Protein AF-A0A2A3XFA8-F1 (afdb_monomer)

Radius of gyration: 11.89 Å; Cα contacts (8 Å, |Δi|>4): 127; chains: 1; bounding box: 25×25×28 Å

pLDDT: mean 94.83, std 4.71, range [66.94, 98.12]

Structure (mmCIF, N/CA/C/O backbone):
data_AF-A0A2A3XFA8-F1
#
_entry.id   AF-A0A2A3XFA8-F1
#
loop_
_atom_site.group_PDB
_atom_site.id
_atom_site.type_symbol
_atom_site.label_atom_id
_atom_site.label_alt_id
_atom_site.label_comp_id
_atom_site.label_asym_id
_atom_site.label_entity_id
_atom_site.label_seq_id
_atom_site.pdbx_PDB_ins_code
_atom_site.Cartn_x
_atom_site.Cartn_y
_atom_site.Cartn_z
_atom_site.occupancy
_atom_site.B_iso_or_equiv
_atom_site.auth_seq_id
_atom_site.auth_comp_id
_atom_site.auth_asym_id
_atom_site.auth_atom_id
_atom_site.pdbx_PDB_model_num
ATOM 1 N N . MET A 1 1 ? 5.968 -1.718 12.863 1.00 85.69 1 MET A N 1
ATOM 2 C CA . MET A 1 1 ? 6.122 -0.240 12.835 1.00 85.69 1 MET A CA 1
ATOM 3 C C . MET A 1 1 ? 4.778 0.339 12.440 1.00 85.69 1 MET A C 1
ATOM 5 O O . MET A 1 1 ? 4.067 -0.350 11.727 1.00 85.69 1 MET A O 1
ATOM 9 N N . ALA A 1 2 ? 4.433 1.551 12.867 1.00 84.88 2 ALA A N 1
ATOM 10 C CA . ALA A 1 2 ? 3.225 2.227 12.409 1.00 84.88 2 ALA A CA 1
ATOM 11 C C . ALA A 1 2 ? 3.557 3.594 11.799 1.00 84.88 2 ALA A C 1
ATOM 13 O O . ALA A 1 2 ? 4.558 4.208 12.171 1.00 84.88 2 ALA A O 1
ATOM 14 N N . ALA A 1 3 ? 2.749 4.024 10.834 1.00 92.31 3 ALA A N 1
ATOM 15 C CA . ALA A 1 3 ? 2.830 5.335 10.196 1.00 92.31 3 ALA A CA 1
ATOM 16 C C . ALA A 1 3 ? 1.416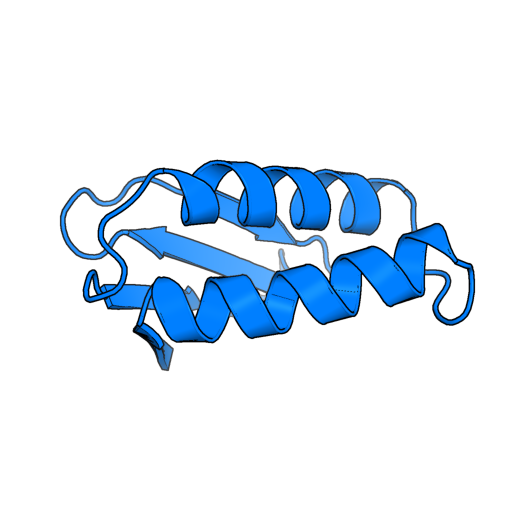 5.848 9.910 1.00 92.31 3 ALA A C 1
ATOM 18 O O . ALA A 1 3 ? 0.491 5.047 9.747 1.00 92.31 3 ALA A O 1
ATOM 19 N N . SER A 1 4 ? 1.247 7.166 9.810 1.00 96.56 4 SER A N 1
ATOM 20 C CA . SER A 1 4 ? -0.028 7.714 9.348 1.00 96.56 4 SER A CA 1
ATOM 21 C C . SER A 1 4 ? -0.246 7.397 7.865 1.00 96.56 4 SER A C 1
ATOM 23 O O . SER A 1 4 ? 0.696 7.347 7.063 1.00 96.56 4 SER A O 1
ATOM 25 N N . ALA A 1 5 ? -1.502 7.190 7.480 1.00 96.94 5 ALA A N 1
ATOM 26 C CA . ALA A 1 5 ? -1.890 6.946 6.099 1.00 96.94 5 ALA A CA 1
ATOM 27 C C . ALA A 1 5 ? -1.432 8.068 5.157 1.00 96.94 5 ALA A C 1
ATOM 29 O O . ALA A 1 5 ? -0.994 7.783 4.043 1.00 96.94 5 ALA A O 1
ATOM 30 N N . GLY A 1 6 ? -1.490 9.326 5.607 1.00 97.19 6 GLY A N 1
ATOM 31 C CA . GLY A 1 6 ? -1.066 10.496 4.840 1.00 97.19 6 GLY A CA 1
ATOM 32 C C . GLY A 1 6 ? 0.438 10.515 4.564 1.00 97.19 6 GLY A C 1
ATOM 33 O O . GLY A 1 6 ? 0.849 10.640 3.410 1.00 97.19 6 GLY A O 1
ATOM 34 N N . GLU A 1 7 ? 1.271 10.324 5.591 1.00 96.62 7 GLU A N 1
ATOM 35 C CA . GLU A 1 7 ? 2.732 10.261 5.421 1.00 96.62 7 GLU A CA 1
ATOM 36 C C . GLU A 1 7 ? 3.146 9.083 4.532 1.00 96.62 7 GLU A C 1
ATOM 38 O O . GLU A 1 7 ? 4.020 9.207 3.662 1.00 96.62 7 GLU A O 1
ATOM 43 N N . LEU A 1 8 ? 2.493 7.933 4.725 1.00 97.06 8 LEU A N 1
ATOM 44 C CA . LEU A 1 8 ? 2.753 6.747 3.924 1.00 97.06 8 LEU A CA 1
ATOM 45 C C . LEU A 1 8 ? 2.317 6.948 2.466 1.00 97.06 8 LEU A C 1
ATOM 47 O O . LEU A 1 8 ? 3.036 6.527 1.558 1.00 97.06 8 L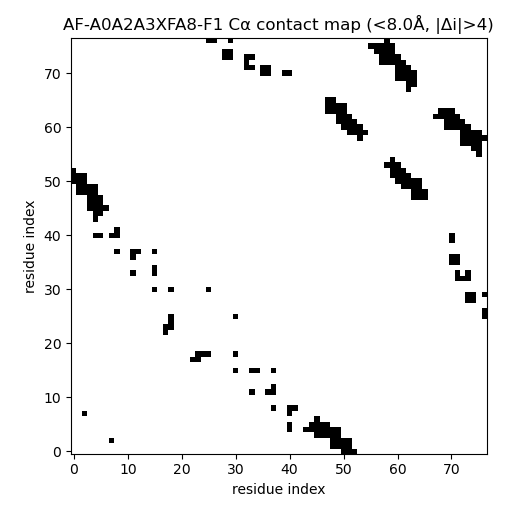EU A O 1
ATOM 51 N N . TYR A 1 9 ? 1.182 7.611 2.228 1.00 98.06 9 TYR A N 1
ATOM 52 C CA . TYR A 1 9 ? 0.692 7.923 0.887 1.00 98.06 9 TYR A CA 1
ATOM 53 C C . TYR A 1 9 ? 1.696 8.772 0.111 1.00 98.06 9 TYR A C 1
ATOM 55 O O . TYR A 1 9 ? 2.099 8.373 -0.983 1.00 98.06 9 TYR A O 1
ATOM 63 N N . GLU A 1 10 ? 2.156 9.886 0.683 1.00 97.88 10 GLU A N 1
ATOM 64 C CA . GLU A 1 10 ? 3.113 10.771 0.010 1.00 97.88 10 GLU A CA 1
ATOM 65 C C . GLU A 1 10 ? 4.441 10.052 -0.266 1.00 97.88 10 GLU A C 1
ATOM 67 O O . GLU A 1 10 ? 4.965 10.106 -1.382 1.00 97.88 10 GLU A O 1
ATOM 72 N N . THR A 1 11 ? 4.936 9.269 0.697 1.00 96.56 11 THR A N 1
ATOM 73 C CA . THR A 1 11 ? 6.162 8.475 0.521 1.00 96.56 11 THR A CA 1
ATOM 74 C C . THR A 1 11 ? 6.028 7.452 -0.611 1.00 96.56 11 THR A C 1
ATOM 76 O O . THR A 1 11 ? 6.905 7.339 -1.474 1.00 96.56 11 THR A O 1
ATOM 79 N N . MET A 1 12 ? 4.936 6.683 -0.627 1.00 96.44 12 MET A N 1
ATOM 80 C CA . MET A 1 12 ? 4.740 5.622 -1.620 1.00 96.44 12 MET A CA 1
ATOM 81 C C . MET A 1 12 ? 4.385 6.183 -2.998 1.00 96.44 12 MET A C 1
ATOM 83 O O . MET A 1 12 ? 4.763 5.585 -4.004 1.00 96.44 12 MET A O 1
ATOM 87 N N . LYS A 1 13 ? 3.742 7.352 -3.065 1.00 97.62 13 LYS A N 1
ATOM 88 C CA . LYS A 1 13 ? 3.481 8.082 -4.310 1.00 97.62 13 LYS A CA 1
ATOM 89 C C . LYS A 1 13 ? 4.780 8.523 -4.986 1.00 97.62 13 LYS A C 1
ATOM 91 O O . LYS A 1 13 ? 4.931 8.297 -6.184 1.00 97.62 13 LYS A O 1
ATOM 96 N N . VAL A 1 14 ? 5.742 9.062 -4.228 1.00 97.69 14 VAL A N 1
ATOM 97 C CA . VAL A 1 14 ? 7.082 9.387 -4.756 1.00 97.69 14 VAL A CA 1
ATOM 98 C C . VAL A 1 14 ? 7.776 8.129 -5.280 1.00 97.69 14 VAL A C 1
ATOM 100 O O . VAL A 1 14 ? 8.274 8.118 -6.405 1.00 97.69 14 VAL A O 1
ATOM 103 N N . ARG A 1 15 ? 7.758 7.035 -4.504 1.00 95.50 15 ARG A N 1
ATOM 104 C CA . ARG A 1 15 ? 8.351 5.757 -4.933 1.00 95.50 15 ARG A CA 1
ATOM 105 C C . ARG A 1 15 ? 7.715 5.226 -6.212 1.00 95.50 15 ARG A C 1
ATOM 107 O O . ARG A 1 15 ? 8.441 4.770 -7.089 1.00 95.50 15 ARG A O 1
ATOM 114 N N . LEU A 1 16 ? 6.391 5.286 -6.330 1.00 96.62 16 LEU A N 1
ATOM 115 C CA . LEU A 1 16 ? 5.685 4.863 -7.535 1.00 96.62 16 LEU A CA 1
ATOM 116 C C . LEU A 1 16 ? 6.106 5.702 -8.748 1.00 96.62 16 LEU A C 1
ATOM 118 O O . LEU A 1 16 ? 6.431 5.123 -9.779 1.00 96.62 16 LEU A O 1
ATOM 122 N N . GLY A 1 17 ? 6.194 7.030 -8.603 1.00 97.25 17 GLY A N 1
ATOM 123 C CA . GLY A 1 17 ? 6.678 7.917 -9.668 1.00 97.25 17 GLY A CA 1
ATOM 124 C C . GLY A 1 17 ? 8.068 7.515 -10.1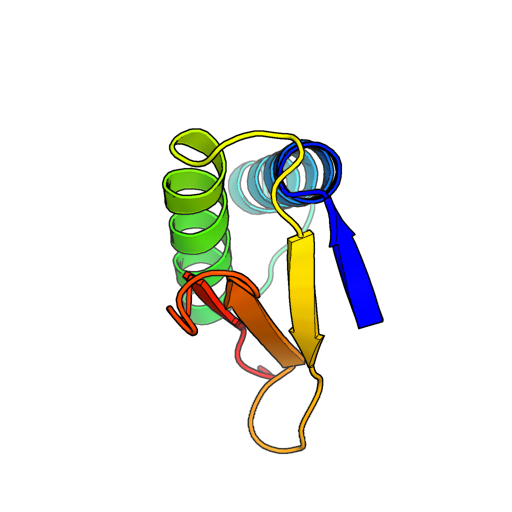69 1.00 97.25 17 GLY A C 1
ATOM 125 O O . GLY A 1 17 ? 8.256 7.279 -11.359 1.00 97.25 17 GLY A O 1
ATOM 126 N N . MET A 1 18 ? 9.014 7.278 -9.254 1.00 97.44 18 MET A N 1
ATOM 127 C CA . MET A 1 18 ? 10.361 6.805 -9.608 1.00 97.44 18 MET A CA 1
ATOM 128 C C . MET A 1 18 ? 10.363 5.442 -10.324 1.00 97.44 18 MET A C 1
ATOM 130 O O . MET A 1 18 ? 11.261 5.166 -11.120 1.00 97.44 18 MET A O 1
ATOM 134 N N . GLN A 1 19 ? 9.412 4.554 -10.019 1.00 95.75 19 GLN A N 1
ATOM 135 C CA . GLN A 1 19 ? 9.282 3.243 -10.671 1.00 95.75 19 GL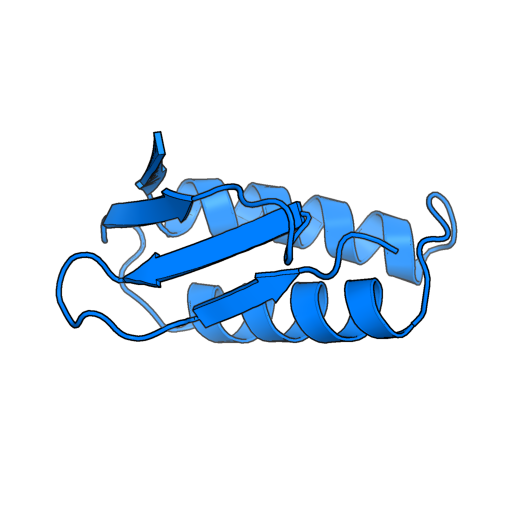N A CA 1
ATOM 136 C C . GLN A 1 19 ? 8.678 3.338 -12.078 1.00 95.75 19 GLN A C 1
ATOM 138 O O . GLN A 1 19 ? 9.015 2.526 -12.949 1.00 95.75 19 GLN A O 1
ATOM 143 N N . GLU A 1 20 ? 7.762 4.287 -12.281 1.00 93.69 20 GLU A N 1
ATOM 144 C CA . GLU A 1 20 ? 7.093 4.552 -13.559 1.00 93.69 20 GLU A CA 1
ATOM 145 C C . GLU A 1 20 ? 8.003 5.324 -14.522 1.00 93.69 20 GLU A C 1
ATOM 147 O O . GLU A 1 20 ? 8.037 5.006 -15.708 1.00 93.69 20 GLU A O 1
ATOM 152 N N . GLU A 1 21 ? 8.822 6.241 -14.005 1.00 96.50 21 GLU A N 1
ATOM 153 C CA . GLU A 1 21 ? 9.863 6.957 -14.758 1.00 96.50 21 GLU A CA 1
ATOM 154 C C . GLU A 1 21 ? 11.098 6.091 -15.061 1.00 96.50 21 GLU A C 1
ATOM 156 O O . GLU A 1 21 ? 11.970 6.484 -15.833 1.00 96.50 21 GLU A O 1
ATOM 161 N N . GLY A 1 22 ? 11.200 4.905 -14.451 1.00 94.44 22 GLY A N 1
ATOM 162 C CA . GLY A 1 22 ? 12.327 3.990 -14.640 1.00 94.44 22 GLY A CA 1
ATOM 163 C C . GLY A 1 22 ? 13.605 4.378 -13.887 1.00 94.44 22 GLY A C 1
ATOM 164 O O . GLY A 1 22 ? 14.626 3.719 -14.072 1.00 94.44 22 GLY A O 1
ATOM 165 N N . ILE A 1 23 ? 13.556 5.386 -13.004 1.00 96.38 23 ILE A N 1
ATOM 166 C CA . ILE A 1 23 ? 14.658 5.745 -12.088 1.00 96.38 23 ILE A CA 1
ATOM 167 C C . ILE A 1 23 ? 14.980 4.565 -11.165 1.00 96.38 23 ILE A C 1
ATOM 169 O O . ILE A 1 23 ? 16.139 4.262 -10.887 1.00 96.38 23 ILE A O 1
ATOM 173 N N . THR A 1 24 ? 13.936 3.871 -10.711 1.00 94.31 24 THR A N 1
ATOM 174 C CA . THR A 1 24 ? 14.058 2.568 -10.056 1.00 94.31 24 THR A CA 1
ATOM 175 C C . THR A 1 24 ? 13.376 1.511 -10.906 1.00 94.31 24 THR A C 1
ATOM 177 O O . THR A 1 24 ? 12.350 1.769 -11.537 1.00 94.31 24 THR A O 1
ATOM 180 N N . ASN A 1 25 ? 13.925 0.297 -10.914 1.00 92.44 25 ASN A N 1
ATOM 181 C CA . ASN A 1 25 ? 13.381 -0.783 -11.728 1.00 92.44 25 ASN A CA 1
ATOM 182 C C . ASN A 1 25 ? 13.152 -2.074 -10.928 1.00 92.44 25 ASN A C 1
ATOM 184 O O . ASN A 1 25 ? 13.820 -3.078 -11.176 1.00 92.44 25 ASN A O 1
ATOM 188 N N . PRO A 1 26 ? 12.226 -2.065 -9.951 1.00 92.38 26 PRO A N 1
ATOM 189 C CA . PRO A 1 26 ? 11.828 -3.291 -9.275 1.00 92.38 26 PRO A CA 1
ATOM 190 C C . PRO A 1 26 ? 11.003 -4.182 -10.215 1.00 92.38 26 PRO A C 1
ATOM 192 O O . PRO A 1 26 ? 10.522 -3.734 -11.262 1.00 92.38 26 PRO A O 1
ATOM 195 N N . ARG A 1 27 ? 10.799 -5.448 -9.840 1.00 92.69 27 ARG A N 1
ATOM 196 C CA . ARG A 1 27 ? 9.976 -6.372 -10.630 1.00 92.69 27 ARG A CA 1
ATOM 197 C C . ARG A 1 27 ? 8.530 -5.885 -10.741 1.00 92.69 27 ARG A C 1
ATOM 199 O O . ARG A 1 27 ? 8.020 -5.152 -9.891 1.00 92.69 27 ARG A O 1
ATOM 206 N N . SER A 1 28 ? 7.837 -6.349 -11.779 1.00 93.19 28 SER A N 1
ATOM 207 C CA . SER A 1 28 ? 6.448 -5.968 -12.063 1.00 93.19 28 SER A CA 1
ATOM 208 C C . SER A 1 28 ? 5.508 -6.201 -10.878 1.00 93.19 28 SER A C 1
ATOM 210 O O . SER A 1 28 ? 4.633 -5.377 -10.637 1.00 93.19 28 SER A O 1
ATOM 212 N N . ALA A 1 29 ? 5.717 -7.271 -10.103 1.00 93.94 29 ALA A N 1
ATOM 213 C CA . ALA A 1 29 ? 4.908 -7.571 -8.922 1.00 93.94 29 ALA A CA 1
ATOM 214 C C . ALA A 1 29 ? 5.010 -6.471 -7.848 1.00 93.94 29 ALA A C 1
ATOM 216 O O . ALA A 1 29 ? 3.992 -6.024 -7.324 1.00 93.94 29 ALA A O 1
ATOM 217 N N . VAL A 1 30 ? 6.218 -5.957 -7.589 1.00 94.69 30 VAL A N 1
ATOM 218 C CA . VAL A 1 30 ? 6.441 -4.834 -6.666 1.00 94.69 30 VAL A CA 1
ATOM 219 C C . VAL A 1 30 ? 5.788 -3.553 -7.189 1.00 94.69 30 VAL A C 1
ATOM 221 O O . VAL A 1 30 ? 5.154 -2.840 -6.411 1.00 94.69 30 VAL A O 1
ATOM 224 N N . LYS A 1 31 ? 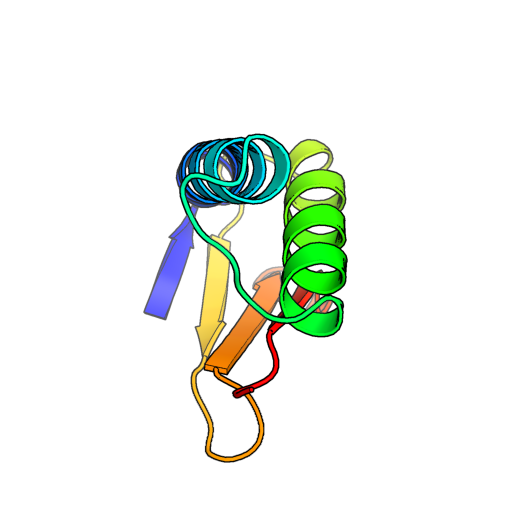5.883 -3.269 -8.498 1.00 95.38 31 LYS A N 1
ATOM 225 C CA . LYS A 1 31 ? 5.222 -2.099 -9.112 1.00 95.38 31 LYS A CA 1
ATOM 226 C C . LYS A 1 31 ? 3.700 -2.168 -8.961 1.00 95.38 31 LYS A C 1
ATOM 228 O O . LYS A 1 31 ? 3.074 -1.182 -8.578 1.00 95.38 31 LYS A O 1
ATOM 233 N N . ILE A 1 32 ? 3.109 -3.338 -9.217 1.0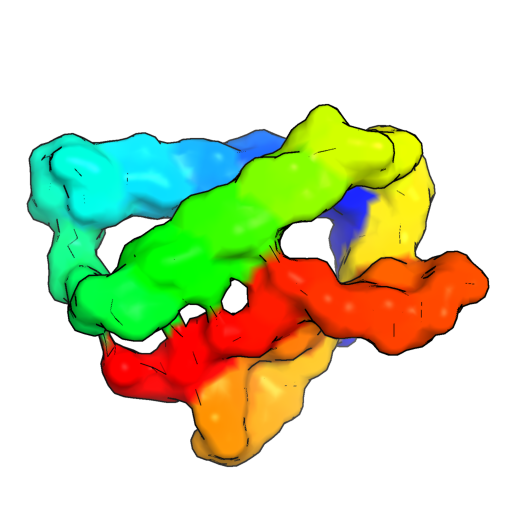0 96.06 32 ILE A N 1
ATOM 234 C CA . ILE A 1 32 ? 1.666 -3.580 -9.062 1.00 96.06 32 ILE A CA 1
ATOM 235 C C . ILE A 1 32 ? 1.250 -3.366 -7.605 1.00 96.06 32 ILE A C 1
ATOM 237 O O . ILE A 1 32 ? 0.359 -2.560 -7.346 1.00 96.06 32 ILE A O 1
ATOM 241 N N . ALA A 1 33 ? 1.939 -4.004 -6.658 1.00 96.56 33 ALA A N 1
ATOM 242 C CA . ALA A 1 33 ? 1.609 -3.895 -5.241 1.00 96.56 33 ALA A CA 1
ATOM 243 C C . ALA A 1 33 ? 1.803 -2.461 -4.702 1.00 96.56 33 ALA A C 1
ATOM 245 O O . ALA A 1 33 ? 0.984 -1.971 -3.926 1.00 96.56 33 ALA A O 1
ATOM 246 N N . THR A 1 34 ? 2.830 -1.740 -5.173 1.00 96.75 34 THR A N 1
ATOM 247 C CA . THR A 1 34 ? 3.041 -0.317 -4.841 1.00 96.75 34 THR A CA 1
ATOM 248 C C . THR A 1 34 ? 1.897 0.548 -5.379 1.00 96.75 34 THR A C 1
ATOM 250 O O . THR A 1 34 ? 1.367 1.389 -4.653 1.00 96.75 34 THR A O 1
ATOM 253 N N . ARG A 1 35 ? 1.461 0.323 -6.626 1.00 97.56 35 ARG A N 1
ATOM 254 C CA . ARG A 1 35 ? 0.333 1.049 -7.231 1.00 97.56 35 ARG A CA 1
ATOM 255 C C . ARG A 1 35 ? -0.978 0.790 -6.491 1.00 97.56 35 ARG A C 1
ATOM 257 O O . ARG A 1 35 ? -1.747 1.724 -6.261 1.00 97.56 35 ARG A O 1
ATOM 264 N N . GLU A 1 36 ? -1.237 -0.458 -6.112 1.00 97.62 36 GLU A N 1
ATOM 265 C CA . GLU A 1 36 ? -2.416 -0.818 -5.321 1.00 97.62 36 GLU A CA 1
ATOM 266 C C . GLU A 1 36 ? -2.412 -0.144 -3.952 1.00 97.62 36 GLU A C 1
ATOM 268 O O . GLU A 1 36 ? -3.433 0.422 -3.554 1.00 97.62 36 GLU A O 1
ATOM 273 N N . LEU A 1 37 ? -1.262 -0.134 -3.272 1.00 97.81 37 LEU A N 1
ATOM 274 C CA . LEU A 1 37 ? -1.113 0.539 -1.989 1.00 97.81 37 LEU A CA 1
ATOM 275 C C . LEU A 1 37 ? -1.431 2.032 -2.100 1.00 97.81 37 LEU A C 1
ATOM 277 O O . LEU A 1 37 ? -2.288 2.522 -1.370 1.00 97.81 37 LEU A O 1
ATOM 281 N N . VAL A 1 38 ? -0.804 2.741 -3.046 1.00 98.12 38 VAL A N 1
ATOM 282 C CA . VAL A 1 38 ? -1.036 4.180 -3.272 1.00 98.12 38 VAL A CA 1
ATOM 283 C C . VAL A 1 38 ? -2.517 4.457 -3.549 1.00 98.12 38 VAL A C 1
ATOM 285 O O . VAL A 1 38 ? -3.098 5.365 -2.958 1.00 98.12 38 VAL A O 1
ATOM 288 N N . LYS A 1 39 ? -3.161 3.633 -4.386 1.00 98.00 39 LYS A N 1
ATOM 289 C CA . LYS A 1 39 ? -4.589 3.764 -4.717 1.00 98.00 39 LYS A CA 1
ATOM 290 C C . LYS A 1 39 ? -5.514 3.563 -3.514 1.00 98.00 39 LYS A C 1
ATOM 292 O O . LYS A 1 39 ? -6.589 4.161 -3.479 1.00 9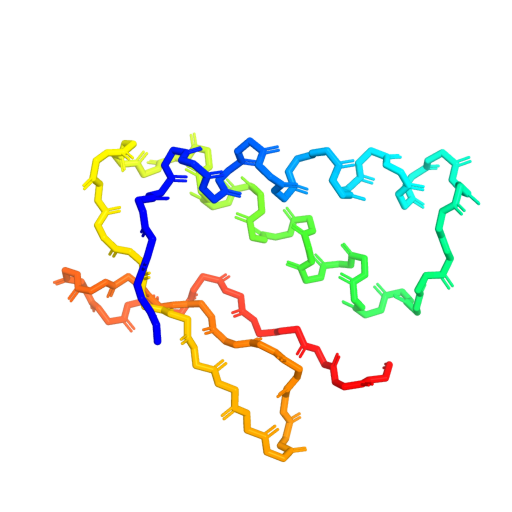8.00 39 LYS A O 1
ATOM 297 N N . LYS A 1 40 ? -5.173 2.674 -2.577 1.00 97.88 40 LYS A N 1
ATOM 298 C CA . LYS A 1 40 ? -5.988 2.462 -1.372 1.00 97.88 40 LYS A CA 1
ATOM 299 C C . LYS A 1 40 ? -5.724 3.538 -0.321 1.00 97.88 40 LYS A C 1
ATOM 301 O O . LYS A 1 40 ? -6.680 4.062 0.239 1.00 97.88 40 LYS A O 1
ATOM 306 N N . LEU A 1 41 ? -4.461 3.918 -0.121 1.00 97.62 41 LEU A N 1
ATOM 307 C CA . LEU A 1 41 ? -4.077 5.001 0.788 1.00 97.62 41 LEU A CA 1
ATOM 308 C C . LEU A 1 41 ? -4.726 6.339 0.402 1.00 97.62 41 LEU A C 1
ATOM 310 O O . LEU A 1 41 ? -5.123 7.098 1.275 1.00 97.62 41 LEU A O 1
ATOM 314 N N . SER A 1 42 ? -4.939 6.601 -0.893 1.00 97.25 42 SER A N 1
ATOM 315 C CA . SER A 1 42 ? -5.610 7.826 -1.355 1.00 97.25 42 SER A CA 1
ATOM 316 C C . SER A 1 42 ? -7.103 7.918 -0.995 1.00 97.25 42 SER A C 1
ATOM 318 O O . SER A 1 42 ? -7.753 8.893 -1.369 1.00 97.25 42 SER A O 1
ATOM 320 N N . LYS A 1 43 ? -7.689 6.873 -0.398 1.00 96.81 43 LYS A N 1
ATOM 321 C CA . LYS A 1 43 ? -9.129 6.774 -0.103 1.00 96.81 43 LYS A CA 1
ATOM 322 C C . LYS A 1 43 ? -9.444 6.672 1.385 1.00 96.81 43 LYS A C 1
ATOM 324 O O . LYS A 1 43 ? -10.620 6.643 1.737 1.00 96.81 43 LYS A O 1
ATOM 329 N N . ILE A 1 44 ? -8.425 6.553 2.225 1.00 95.50 44 ILE A N 1
ATOM 330 C CA . ILE A 1 44 ? -8.581 6.435 3.674 1.00 95.50 44 ILE A CA 1
ATOM 331 C C . ILE A 1 44 ? -8.260 7.771 4.345 1.00 95.50 44 ILE A C 1
ATOM 333 O O . ILE A 1 44 ? -7.672 8.657 3.722 1.00 95.50 44 ILE A O 1
ATOM 337 N N . ASP A 1 45 ? -8.679 7.927 5.600 1.00 96.56 45 ASP A N 1
ATOM 338 C CA . ASP A 1 45 ? -8.381 9.129 6.380 1.00 96.56 45 ASP A CA 1
ATOM 339 C C . ASP A 1 45 ? -6.864 9.277 6.552 1.00 96.56 45 ASP A C 1
ATOM 341 O O . ASP A 1 45 ? -6.181 8.314 6.895 1.00 96.56 45 ASP A O 1
ATOM 345 N N . SER A 1 46 ? -6.326 10.475 6.316 1.00 96.75 46 SER A N 1
ATOM 346 C CA . SER A 1 46 ? -4.879 10.717 6.349 1.00 96.75 46 SER A CA 1
ATOM 347 C C . SER A 1 46 ? -4.252 10.499 7.727 1.00 96.75 46 SER A C 1
ATOM 349 O O . SER A 1 46 ? -3.052 10.244 7.808 1.00 96.75 46 SER A O 1
ATOM 351 N N . ASN A 1 47 ? -5.039 10.603 8.798 1.00 97.00 47 ASN A N 1
ATOM 352 C CA . ASN A 1 47 ? -4.591 10.386 10.170 1.00 97.00 47 ASN A CA 1
ATOM 353 C C . ASN A 1 47 ? -4.786 8.934 10.623 1.00 97.00 47 ASN A C 1
ATOM 355 O O . ASN A 1 47 ? -4.410 8.601 11.746 1.00 97.00 47 ASN A O 1
ATOM 359 N N . GLU A 1 48 ? -5.376 8.071 9.788 1.00 96.69 48 GLU A N 1
ATOM 360 C CA . GLU A 1 48 ? -5.523 6.658 10.118 1.00 96.69 48 GLU A CA 1
ATOM 361 C C . GLU A 1 48 ? -4.147 6.000 10.258 1.00 96.69 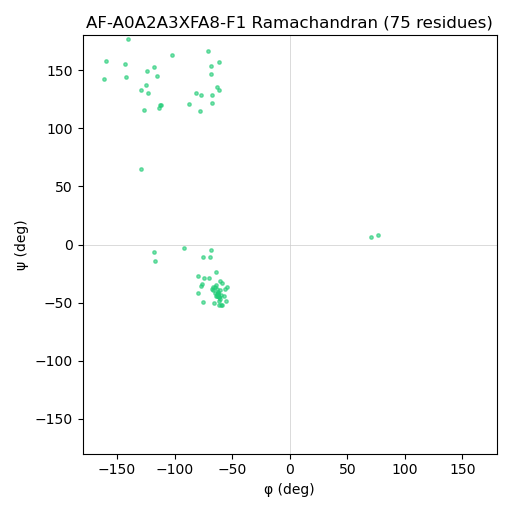48 GLU A C 1
ATOM 363 O O . GLU A 1 48 ? -3.245 6.212 9.445 1.00 96.69 48 GLU A O 1
ATOM 368 N N . GLU A 1 49 ? -3.986 5.190 11.300 1.00 97.75 49 GLU A N 1
ATOM 369 C CA . GLU A 1 49 ? -2.745 4.475 11.559 1.00 97.75 49 GLU A CA 1
ATOM 370 C C . GLU A 1 49 ? -2.655 3.207 10.699 1.00 97.75 49 GLU A C 1
ATOM 372 O O . GLU A 1 49 ? -3.578 2.384 10.650 1.00 97.75 49 GLU A O 1
ATOM 377 N N . ILE A 1 50 ? -1.517 3.046 10.027 1.00 98.06 50 ILE A N 1
ATOM 378 C CA . ILE A 1 50 ? -1.198 1.888 9.197 1.00 98.06 50 ILE A CA 1
ATOM 379 C C . ILE A 1 50 ? -0.058 1.116 9.842 1.00 98.06 50 ILE A C 1
ATOM 381 O O . ILE A 1 50 ? 1.056 1.622 9.991 1.00 98.06 50 ILE A O 1
ATOM 385 N N . GLU A 1 51 ? -0.325 -0.143 10.168 1.00 97.81 51 GLU A N 1
ATOM 386 C CA . GLU A 1 51 ? 0.694 -1.074 10.610 1.00 97.81 51 GLU A CA 1
ATOM 387 C C . GLU A 1 51 ? 1.499 -1.578 9.409 1.00 97.81 51 GLU A C 1
ATOM 389 O O . GLU A 1 51 ? 0.961 -2.061 8.409 1.00 97.81 51 GLU A O 1
ATOM 394 N N . VAL A 1 52 ? 2.818 -1.480 9.534 1.00 96.50 52 VAL A N 1
ATOM 395 C CA . VAL A 1 52 ? 3.805 -2.005 8.597 1.00 96.50 52 VAL A CA 1
ATOM 396 C C . VAL A 1 52 ? 4.577 -3.124 9.283 1.00 96.50 52 VAL A C 1
ATOM 398 O O . VAL A 1 52 ? 5.288 -2.905 10.277 1.00 96.50 52 VAL A O 1
ATOM 401 N N . SER A 1 53 ? 4.449 -4.326 8.728 1.00 95.06 53 SER A N 1
ATOM 402 C CA . SER A 1 53 ? 5.149 -5.528 9.179 1.00 95.06 53 SER A CA 1
ATOM 403 C C . SER A 1 53 ? 6.067 -6.075 8.087 1.00 95.06 53 SER A C 1
ATOM 405 O O . SER A 1 53 ? 5.846 -5.870 6.894 1.00 95.06 53 SER A O 1
ATOM 407 N N . PHE A 1 54 ? 7.123 -6.759 8.517 1.00 93.12 54 PHE A N 1
ATOM 408 C CA . PHE A 1 54 ? 8.161 -7.330 7.665 1.00 93.12 54 PHE A CA 1
ATOM 409 C C . PHE A 1 54 ? 8.254 -8.820 7.982 1.00 93.12 54 PHE A C 1
ATOM 411 O O . PHE A 1 54 ? 8.216 -9.197 9.154 1.00 93.12 54 PHE A O 1
ATOM 418 N N . SER A 1 55 ? 8.372 -9.669 6.965 1.00 89.38 55 SER A N 1
ATOM 419 C CA . SER A 1 55 ? 8.455 -11.119 7.158 1.00 89.38 55 SER A CA 1
ATOM 420 C C . SER A 1 55 ? 9.460 -11.747 6.196 1.00 89.38 55 SER A C 1
ATOM 422 O O . SER A 1 55 ? 10.048 -11.055 5.363 1.00 89.38 55 SER A O 1
ATOM 424 N N . GLU A 1 56 ? 9.690 -13.057 6.309 1.00 85.69 56 GLU A N 1
ATOM 425 C CA . GLU A 1 56 ? 10.457 -13.788 5.294 1.00 85.69 56 GLU A CA 1
ATOM 426 C C . GLU A 1 56 ? 9.697 -13.941 3.973 1.00 85.69 56 GLU A C 1
ATOM 428 O O . GLU A 1 56 ? 10.322 -13.970 2.916 1.00 85.69 56 GLU A O 1
ATOM 433 N N . ALA A 1 57 ? 8.363 -13.973 4.023 1.00 82.56 57 ALA A N 1
ATOM 434 C CA . ALA A 1 57 ? 7.505 -14.143 2.853 1.00 82.56 57 ALA A CA 1
ATOM 435 C C . ALA A 1 57 ? 7.306 -12.843 2.052 1.00 82.56 57 ALA A C 1
ATOM 437 O O . ALA A 1 57 ? 7.078 -12.887 0.844 1.00 82.56 57 ALA A O 1
ATOM 438 N N . SER A 1 58 ? 7.408 -11.681 2.702 1.00 88.69 58 SER A N 1
ATOM 439 C CA . SER A 1 58 ? 7.153 -10.377 2.084 1.00 88.69 58 SER A CA 1
ATOM 440 C C . SER A 1 58 ? 8.113 -9.295 2.560 1.00 88.69 58 SER A C 1
ATOM 442 O O . SER A 1 58 ? 8.530 -9.250 3.718 1.00 88.69 58 SER A O 1
ATOM 444 N N . ALA A 1 59 ? 8.469 -8.399 1.638 1.00 92.62 59 ALA A N 1
ATOM 445 C CA . ALA A 1 59 ? 9.311 -7.247 1.933 1.00 92.62 59 ALA A CA 1
ATOM 446 C C . ALA A 1 59 ? 8.596 -6.271 2.859 1.00 92.62 59 ALA A C 1
ATOM 448 O O . ALA A 1 59 ? 9.248 -5.670 3.697 1.00 92.62 59 ALA A O 1
ATOM 449 N N . ALA A 1 60 ? 7.284 -6.100 2.705 1.00 95.06 60 ALA A N 1
ATOM 450 C CA . ALA A 1 60 ? 6.468 -5.304 3.610 1.00 95.06 60 ALA A CA 1
ATOM 451 C C . ALA A 1 60 ? 4.992 -5.671 3.452 1.00 95.06 60 ALA A C 1
ATOM 453 O O . ALA A 1 60 ? 4.517 -5.867 2.334 1.00 95.06 60 ALA A O 1
ATOM 454 N N . LYS A 1 61 ? 4.251 -5.688 4.556 1.00 96.81 61 LYS A N 1
ATOM 455 C CA . LYS A 1 61 ? 2.796 -5.826 4.574 1.00 96.81 61 LYS A CA 1
ATOM 456 C C . LYS A 1 61 ? 2.182 -4.636 5.298 1.00 96.81 61 LYS A C 1
ATOM 458 O O . LYS A 1 61 ? 2.610 -4.304 6.402 1.00 96.81 61 LYS A O 1
ATOM 463 N N . TYR A 1 62 ? 1.186 -4.023 4.664 1.00 97.31 62 TYR A N 1
ATOM 464 C CA . TYR A 1 62 ? 0.521 -2.805 5.122 1.00 97.31 62 TYR A CA 1
ATOM 465 C C . TYR A 1 62 ? -0.911 -3.125 5.533 1.00 97.31 62 TYR A C 1
ATOM 467 O O . TYR A 1 62 ? -1.694 -3.598 4.704 1.00 97.31 62 TYR A O 1
ATOM 475 N N . VAL A 1 63 ? -1.254 -2.875 6.793 1.00 97.75 63 VAL A N 1
ATOM 476 C CA . VAL A 1 63 ? -2.549 -3.235 7.379 1.00 97.75 63 VAL A CA 1
ATOM 477 C C . VAL A 1 63 ? -3.160 -2.019 8.061 1.00 97.75 63 VAL A C 1
ATOM 479 O O . VAL A 1 63 ? -2.488 -1.319 8.813 1.00 97.75 63 VAL A O 1
ATOM 482 N N . ARG A 1 64 ? -4.441 -1.759 7.805 1.00 97.38 64 ARG A N 1
ATOM 483 C CA . ARG A 1 64 ? -5.201 -0.736 8.530 1.00 97.38 64 ARG A CA 1
ATOM 484 C C . ARG A 1 64 ? -5.370 -1.174 9.978 1.00 97.38 64 ARG A C 1
ATOM 486 O O . ARG A 1 64 ? -5.970 -2.222 10.217 1.00 97.38 64 ARG A O 1
ATOM 493 N N . VAL A 1 65 ? -4.902 -0.374 10.934 1.00 96.25 65 VAL A N 1
ATOM 494 C CA . VAL A 1 65 ? -5.028 -0.714 12.362 1.00 96.25 65 VAL A CA 1
ATOM 495 C C . VAL A 1 65 ? -6.498 -0.776 12.777 1.00 96.25 65 VAL A C 1
ATOM 497 O O . VAL A 1 65 ? -6.898 -1.666 13.522 1.00 96.25 65 VAL A O 1
ATOM 500 N N . LEU A 1 66 ? -7.325 0.126 12.241 1.00 95.44 66 LEU A N 1
ATOM 501 C CA . LEU A 1 66 ? -8.734 0.234 12.612 1.00 95.44 66 LEU A CA 1
ATOM 502 C C . LEU A 1 66 ? -9.574 -0.977 12.175 1.00 95.44 66 LEU A C 1
ATOM 504 O O . LEU A 1 66 ? -10.495 -1.373 12.886 1.00 95.44 66 LEU A O 1
ATOM 508 N N . THR A 1 67 ? -9.300 -1.536 10.993 1.00 96.12 67 THR A N 1
ATOM 509 C CA . THR A 1 67 ? -10.167 -2.551 10.364 1.00 96.12 67 THR A CA 1
ATOM 510 C C . THR A 1 67 ? -9.506 -3.914 10.184 1.00 96.12 67 THR A C 1
ATOM 512 O O . THR A 1 67 ? -10.197 -4.883 9.877 1.00 96.12 67 THR A O 1
ATOM 515 N N . GLY A 1 68 ? -8.181 -4.005 10.323 1.00 96.12 68 GLY A N 1
ATOM 516 C CA . GLY A 1 68 ? -7.406 -5.197 9.974 1.00 96.12 68 GLY A CA 1
ATOM 517 C C . GLY A 1 68 ? -7.306 -5.458 8.465 1.00 96.12 68 GLY A C 1
ATOM 518 O O . GLY A 1 68 ? -6.789 -6.496 8.051 1.00 96.12 68 GLY A O 1
ATOM 519 N N . GLU A 1 69 ? -7.797 -4.548 7.618 1.00 96.75 69 GLU A N 1
ATOM 520 C CA . GLU A 1 69 ? -7.737 -4.693 6.164 1.00 96.75 69 GLU A CA 1
ATOM 521 C C . GLU A 1 69 ? -6.288 -4.614 5.671 1.00 96.75 69 GLU A C 1
ATOM 523 O O . GLU A 1 69 ? -5.569 -3.649 5.941 1.00 96.75 69 GLU A O 1
ATOM 528 N N . VAL A 1 70 ? -5.875 -5.601 4.874 1.00 97.06 70 VAL A N 1
ATOM 529 C CA . VAL A 1 70 ? -4.580 -5.572 4.191 1.00 97.06 70 VAL A CA 1
ATOM 530 C C . VAL A 1 70 ? -4.670 -4.660 2.967 1.00 97.06 70 VAL A C 1
ATOM 532 O O . VAL A 1 70 ? -5.367 -4.942 1.985 1.00 97.06 70 VAL A O 1
ATOM 535 N N . LEU A 1 71 ? -3.922 -3.562 3.005 1.00 97.25 71 LEU A N 1
ATOM 536 C CA . LEU A 1 71 ? -3.846 -2.610 1.906 1.00 97.25 71 LEU A CA 1
ATOM 537 C C . LEU A 1 71 ? -2.989 -3.160 0.767 1.00 97.25 71 LEU A C 1
ATOM 539 O O . LEU A 1 71 ? -3.438 -3.183 -0.378 1.00 97.25 71 LEU A O 1
ATOM 543 N N . ALA A 1 72 ? -1.794 -3.652 1.077 1.00 97.12 72 ALA A N 1
ATOM 544 C CA . ALA A 1 72 ? -0.924 -4.304 0.109 1.00 97.12 72 ALA A CA 1
ATOM 545 C C . ALA A 1 72 ? 0.106 -5.193 0.808 1.00 97.12 72 ALA A C 1
ATOM 547 O O . ALA A 1 72 ? 0.455 -4.972 1.971 1.00 97.12 72 ALA A O 1
ATOM 548 N N . GLU A 1 73 ? 0.632 -6.153 0.055 1.00 96.69 73 GLU A N 1
ATOM 549 C CA . GLU A 1 73 ? 1.783 -6.959 0.439 1.00 96.69 73 GLU A CA 1
ATOM 550 C C . GLU A 1 73 ? 2.832 -6.875 -0.673 1.00 96.69 73 GLU A C 1
ATOM 552 O O . GLU A 1 73 ? 2.585 -7.254 -1.817 1.00 96.69 73 GLU A O 1
ATOM 557 N N . ILE A 1 74 ? 3.988 -6.301 -0.348 1.00 94.69 74 ILE A N 1
ATOM 558 C CA . ILE A 1 74 ? 5.097 -6.114 -1.277 1.00 94.69 74 ILE A CA 1
ATOM 559 C C . ILE A 1 74 ? 5.955 -7.382 -1.241 1.00 94.69 74 ILE A C 1
ATOM 561 O O . ILE A 1 74 ? 6.473 -7.724 -0.172 1.00 94.69 74 ILE A O 1
ATOM 565 N N . PRO A 1 75 ? 6.135 -8.085 -2.370 1.00 92.50 75 PRO A N 1
ATOM 566 C CA . PRO A 1 75 ? 6.965 -9.284 -2.411 1.00 92.50 75 PRO A CA 1
ATOM 567 C C . PRO A 1 75 ? 8.447 -8.943 -2.205 1.00 92.50 75 PRO A C 1
ATOM 569 O O . PRO A 1 75 ? 8.883 -7.830 -2.504 1.00 92.50 75 PRO A O 1
ATOM 572 N N . ARG A 1 76 ? 9.228 -9.905 -1.690 1.00 82.88 76 ARG A N 1
ATOM 573 C CA . ARG A 1 76 ? 10.683 -9.749 -1.480 1.00 82.88 76 ARG A CA 1
ATOM 574 C C . ARG A 1 76 ? 11.505 -9.693 -2.765 1.00 82.88 76 ARG A C 1
ATOM 576 O O . ARG A 1 76 ? 12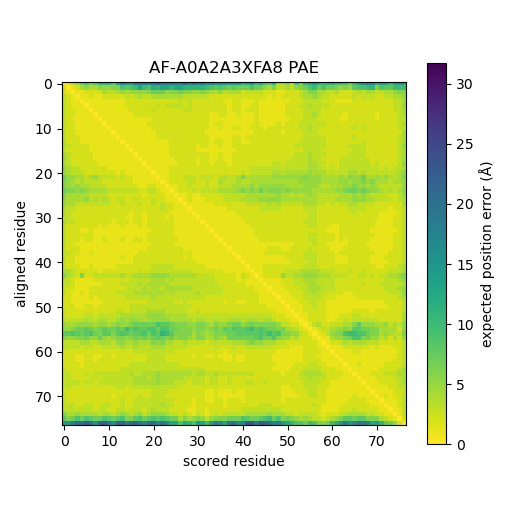.674 -9.326 -2.694 1.00 82.88 76 ARG A O 1
ATOM 583 N N . GLU A 1 77 ? 10.909 -10.006 -3.912 1.00 66.94 77 GLU A N 1
ATOM 584 C CA . GLU A 1 77 ? 11.619 -10.059 -5.186 1.00 66.94 77 GLU A CA 1
ATOM 585 C C . GLU A 1 77 ? 10.809 -9.541 -6.376 1.00 66.94 77 GLU A C 1
ATOM 587 O O . GLU A 1 77 ? 9.760 -10.139 -6.716 1.00 66.94 77 GLU A O 1
#

Sequence (77 aa):
MAASAGELYETMKVRLGMQEEGITNPRSAVKIATRELVKKLSKIDSNEEIEVSFSEASAAKYVRVLTGEVLAEIPRE

Solvent-accessible surface area (backbone atoms only — not comparable to full-atom values): 4165 Å² total; per-residue (Å²): 93,74,44,38,28,40,64,50,29,58,54,43,46,52,54,46,51,36,46,74,74,55,80,38,82,74,46,69,66,39,53,52,28,47,52,46,29,36,62,50,38,75,72,52,63,47,79,42,53,29,38,43,48,71,56,96,83,26,59,33,36,35,26,35,64,91,75,67,47,71,59,33,62,29,54,72,106

Secondary structure (DSSP, 8-state):
-EEEHHHHHHHHHHHHHHHHTTSS---HHHHHHHHHHHHHHTTS-TT-EEEEE--SSEEEEEEETTT--EEEEEE--

Nearest PDB structures (foldseek):
  6ap4-assembly5_I  TM=6.349E-01  e=1.085E-01  Acinetobacter baumannii
  6ap4-assembly8_O  TM=6.344E-01  e=1.968E-01  Acinetobacter baumannii
  6ap4-assembly4_G  TM=6.357E-01  e=2.102E-01  Acinetobacter baumannii
  6ap4-assembly3_F  TM=6.358E-01  e=3.814E-01  Acinetobacter baumannii
  2vl7-assembly1_A  TM=4.125E-01  e=1.867E+00  Sulfurisphaera tokodaii

Mean predicted aligned error: 2.81 Å

Foldseek 3Di:
DKDFLQVVLVVLVVVLVCCVVVVDPDDPQQNVQSVQLNVVSVPDDRRFMWDWDDDPQFRIWIAGPVPRDTSGTGGPD